Protein AF-A0A9R0J4R5-F1 (afdb_monomer)

Foldseek 3Di:
DDDDPPPDPPVQDDPVLLVQALVLVVVQLCCQAPVDQWRKAQLADDPVQWDADPVSRTDGHDSVVMDTHDPPDFKDADPDRDYDPPLADPCCVVGVMDGSVRVVSSSVSRSVVSVD

Secondary structure (DSSP, 8-state):
-----------PPPHHHHHHHHHHHHHHHHIIIIISSSEEE-S---GGGEEE-TT--EEE--GGG-EEE-TT---EE-SS--S-TTTS-HHHHHH-EESHHHHHHHHHHHHHHHH-

Sequence (116 aa):
MSMIADQRKQSMLEWETRHKIIVGIARGLQYLHEDSRLTIIHRDLKPGNILLDNEMNPKIADFGTAKLFGDEQKLGNTSKVVGTFGYMAPEYMLLGEYSEKYDVYSFGIIVLEIRF

Nearest PDB structures (foldseek):
  4oh4-assembly1_A  TM=9.594E-01  e=9.818E-11  Arabidopsis thaliana
  5lpz-assembly1_A  TM=9.654E-01  e=1.561E-10  Arabidopsis thaliana
  5lpw-assembly1_A  TM=9.672E-01  e=1.905E-10  Arabidopsis thaliana
  5lpv-assembly1_A  TM=9.659E-01  e=5.875E-10  Arabidopsis thaliana
  5lpy-assembly1_A  TM=9.199E-01  e=5.146E-10  Arabidopsis thaliana

Structure (mmCIF, N/CA/C/O backbone):
data_AF-A0A9R0J4R5-F1
#
_entry.id   AF-A0A9R0J4R5-F1
#
loop_
_atom_site.group_PDB
_atom_site.id
_atom_site.type_symbol
_atom_site.label_atom_id
_atom_site.label_alt_id
_atom_site.label_comp_id
_atom_site.label_asym_id
_atom_site.label_entity_id
_atom_site.label_seq_id
_atom_site.pdbx_PDB_ins_code
_atom_site.Cartn_x
_atom_site.Cartn_y
_atom_site.Cartn_z
_atom_site.occupancy
_atom_site.B_iso_or_equiv
_atom_site.auth_seq_id
_atom_site.auth_comp_id
_atom_site.auth_asym_id
_atom_site.auth_atom_id
_atom_site.pdbx_PDB_model_num
ATOM 1 N N . MET A 1 1 ? -40.492 -22.516 14.875 1.00 39.19 1 MET A N 1
ATOM 2 C CA . MET A 1 1 ? -39.986 -22.924 13.544 1.00 39.19 1 MET A CA 1
ATOM 3 C C . MET A 1 1 ? -40.395 -21.824 12.574 1.00 39.19 1 MET A C 1
ATOM 5 O O . MET A 1 1 ? -41.587 -21.622 12.454 1.00 39.19 1 MET A O 1
ATOM 9 N N . SER A 1 2 ? -39.536 -21.015 11.95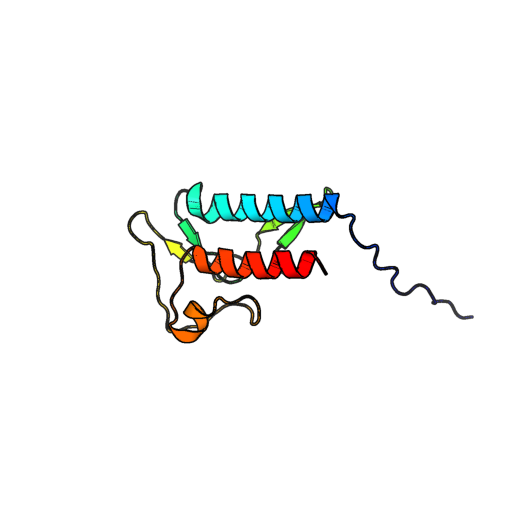9 1.00 39.97 2 SER A N 1
ATOM 10 C CA . SER A 1 2 ? -38.078 -21.016 11.830 1.00 39.97 2 SER A CA 1
ATOM 11 C C . SER A 1 2 ? -37.497 -19.632 12.143 1.00 39.97 2 SER A C 1
ATOM 13 O O . SER A 1 2 ? -38.152 -18.609 11.973 1.00 39.97 2 SER A O 1
ATOM 15 N N . MET A 1 3 ? -36.253 -19.648 12.610 1.00 51.19 3 MET A N 1
ATOM 16 C CA . MET A 1 3 ? -35.379 -18.494 12.776 1.00 51.19 3 MET A CA 1
ATOM 17 C C . MET A 1 3 ? -34.975 -17.886 11.416 1.00 51.19 3 MET A C 1
ATOM 19 O O . MET A 1 3 ? -35.089 -18.544 10.383 1.00 51.19 3 MET A O 1
ATOM 23 N N . ILE A 1 4 ? -34.348 -16.706 11.506 1.00 50.09 4 ILE A N 1
ATOM 24 C CA . ILE A 1 4 ? -33.455 -16.050 10.530 1.00 50.09 4 ILE A CA 1
ATOM 25 C C . ILE A 1 4 ? -34.142 -15.017 9.624 1.00 50.09 4 ILE A C 1
ATOM 27 O O . ILE A 1 4 ? -34.316 -15.200 8.426 1.00 50.09 4 ILE A O 1
ATOM 31 N N . ALA A 1 5 ? -34.409 -13.855 10.217 1.00 46.72 5 ALA A N 1
ATOM 32 C CA . ALA A 1 5 ? -34.199 -12.574 9.550 1.00 46.72 5 ALA A CA 1
ATOM 33 C C . ALA A 1 5 ? -33.170 -11.786 10.376 1.00 46.72 5 ALA A C 1
ATOM 35 O O . ALA A 1 5 ? -33.485 -10.769 10.979 1.00 46.72 5 ALA A O 1
ATOM 36 N N . ASP A 1 6 ? -31.948 -12.315 10.467 1.00 50.25 6 ASP A N 1
ATOM 37 C CA . ASP A 1 6 ? -30.797 -11.583 11.007 1.00 50.25 6 ASP A CA 1
ATOM 38 C C . ASP A 1 6 ? -29.629 -11.677 10.019 1.00 50.25 6 ASP A C 1
ATOM 40 O O . ASP A 1 6 ? -28.567 -12.238 10.282 1.00 50.25 6 ASP A O 1
ATOM 44 N N . GLN A 1 7 ? -29.877 -11.217 8.790 1.00 47.72 7 GLN A N 1
ATOM 45 C CA . GLN A 1 7 ? -28.851 -11.125 7.759 1.00 47.72 7 GLN A CA 1
ATOM 46 C C . GLN A 1 7 ? -28.506 -9.662 7.492 1.00 47.72 7 GLN A C 1
ATOM 48 O O . GLN A 1 7 ? -29.131 -8.977 6.690 1.00 47.72 7 GLN A O 1
ATOM 53 N N . ARG A 1 8 ? -27.415 -9.262 8.159 1.00 50.78 8 ARG A N 1
ATOM 54 C CA . ARG A 1 8 ? -26.473 -8.197 7.793 1.00 50.78 8 ARG A CA 1
ATOM 55 C C . ARG A 1 8 ? -27.015 -6.773 7.889 1.00 50.78 8 ARG A C 1
ATOM 57 O O . ARG A 1 8 ? -27.055 -6.034 6.910 1.00 50.78 8 ARG A O 1
ATOM 64 N N . LYS A 1 9 ? -27.217 -6.306 9.124 1.00 43.72 9 LYS A N 1
ATOM 65 C CA . LYS A 1 9 ? -26.776 -4.940 9.440 1.00 43.72 9 LYS A CA 1
ATOM 66 C C . LYS A 1 9 ? -25.254 -4.934 9.307 1.00 43.72 9 LYS A C 1
ATOM 68 O O . LYS A 1 9 ? -24.537 -5.252 10.249 1.00 43.72 9 LYS A O 1
ATOM 73 N N . GLN A 1 10 ? -24.758 -4.652 8.109 1.00 54.62 10 GLN A N 1
ATOM 74 C CA . GLN A 1 10 ? -23.370 -4.263 7.932 1.00 54.62 10 GLN A CA 1
ATOM 75 C C . GLN A 1 10 ? -23.239 -2.951 8.705 1.00 54.62 10 GLN A C 1
ATOM 77 O O . GLN A 1 10 ? -23.737 -1.920 8.257 1.00 54.62 10 GLN A O 1
ATOM 82 N N . SER A 1 11 ? -22.726 -3.008 9.936 1.00 63.16 11 SER A N 1
ATOM 83 C CA . SER A 1 11 ? -22.460 -1.799 10.706 1.00 63.16 11 SER A CA 1
ATOM 84 C C . SER A 1 11 ? -21.431 -1.019 9.904 1.00 63.16 11 SER A C 1
ATOM 86 O O . SER A 1 11 ? -20.265 -1.414 9.837 1.00 63.16 11 SER A O 1
ATOM 88 N N . MET A 1 12 ? -21.882 0.021 9.206 1.00 72.00 12 MET A N 1
ATOM 89 C CA . MET A 1 12 ? -20.981 0.922 8.513 1.00 72.00 12 MET A CA 1
ATOM 90 C C . MET A 1 12 ? -19.987 1.435 9.548 1.00 72.00 12 MET A C 1
ATOM 92 O O . MET A 1 12 ? -20.394 1.930 10.595 1.00 72.00 12 MET A O 1
ATOM 96 N N . LEU A 1 13 ? -18.692 1.267 9.277 1.00 84.12 13 LEU A N 1
ATOM 97 C CA . LEU A 1 13 ? -17.670 1.849 10.135 1.00 84.12 13 LEU A CA 1
ATOM 98 C C . LEU A 1 13 ? -17.863 3.361 10.157 1.00 84.12 13 LEU A C 1
ATOM 100 O O . LEU A 1 13 ? -18.049 3.969 9.095 1.00 84.12 13 LEU A O 1
ATOM 104 N N . GLU A 1 14 ? -17.784 3.942 11.349 1.00 90.88 14 GLU A N 1
ATOM 105 C CA . GLU A 1 14 ? -17.791 5.387 11.528 1.00 90.88 14 GLU A CA 1
ATOM 106 C C . GLU A 1 14 ? -16.630 6.020 10.760 1.00 90.88 14 GLU A C 1
ATOM 108 O O . GLU A 1 14 ? -15.552 5.430 10.608 1.00 90.88 14 GLU A O 1
ATOM 113 N N . TRP A 1 15 ? -16.844 7.244 10.277 1.00 92.06 15 TRP A N 1
ATOM 114 C CA . TRP A 1 15 ? -15.843 7.955 9.484 1.00 92.06 15 TRP A CA 1
ATOM 115 C C . TRP A 1 15 ? -14.501 8.081 10.213 1.00 92.06 15 TRP A C 1
ATOM 117 O O . TRP A 1 15 ? -13.452 7.930 9.596 1.00 92.06 15 TRP A O 1
ATOM 127 N N . GLU A 1 16 ? -14.521 8.292 11.528 1.00 93.81 16 GLU A N 1
ATOM 128 C CA . GLU A 1 16 ? -13.307 8.377 12.341 1.00 93.81 16 GLU A CA 1
ATOM 129 C C . GLU A 1 16 ? -12.464 7.096 12.255 1.00 93.81 16 GLU A C 1
ATOM 131 O O . GLU A 1 16 ? -11.249 7.158 12.051 1.00 93.81 16 GLU A O 1
ATOM 136 N N . THR A 1 17 ? -13.104 5.924 12.314 1.00 94.88 17 THR A N 1
ATOM 137 C CA . THR A 1 17 ? -12.424 4.632 12.156 1.00 94.88 17 THR A CA 1
ATOM 138 C C . THR A 1 17 ? -11.892 4.457 10.736 1.00 94.88 17 THR A C 1
ATOM 140 O O . THR A 1 17 ? -10.750 4.039 10.557 1.00 94.88 17 THR A O 1
ATOM 143 N N . ARG A 1 18 ? -12.675 4.824 9.714 1.00 95.25 18 ARG A N 1
ATOM 144 C CA . ARG A 1 18 ? -12.232 4.782 8.308 1.00 95.25 18 ARG A CA 1
ATOM 145 C C . ARG A 1 18 ? -11.015 5.679 8.074 1.00 95.25 18 ARG A C 1
ATOM 147 O O . ARG A 1 18 ? -10.036 5.249 7.471 1.00 95.25 18 ARG A O 1
ATOM 154 N N . HIS A 1 19 ? -11.044 6.899 8.602 1.00 96.00 19 HIS A N 1
ATOM 155 C CA . HIS A 1 19 ? -9.937 7.846 8.536 1.00 96.00 19 HIS A CA 1
ATOM 156 C C . HIS A 1 19 ? -8.691 7.309 9.255 1.00 96.00 19 HIS A C 1
ATOM 158 O O . HIS A 1 19 ? -7.596 7.359 8.697 1.00 96.00 19 HIS A O 1
ATOM 164 N N . LYS A 1 20 ? -8.853 6.719 10.449 1.00 97.00 20 LYS A N 1
ATOM 165 C CA . LYS A 1 20 ? -7.767 6.035 11.171 1.00 97.00 20 LYS A CA 1
ATOM 166 C C . LYS A 1 20 ? -7.121 4.940 10.313 1.00 97.00 20 LYS A C 1
ATOM 168 O O . LYS A 1 20 ? -5.895 4.868 10.250 1.00 97.00 20 LYS A O 1
ATOM 173 N N . ILE A 1 21 ? -7.927 4.129 9.627 1.00 97.94 21 ILE A N 1
ATOM 174 C CA . ILE A 1 21 ? -7.446 3.081 8.716 1.00 97.94 21 ILE A CA 1
ATOM 175 C C . ILE A 1 21 ? -6.682 3.695 7.537 1.00 97.94 21 ILE A C 1
ATOM 177 O O . ILE A 1 21 ? -5.555 3.294 7.269 1.00 97.94 21 ILE A O 1
ATOM 181 N N . ILE A 1 22 ? -7.235 4.705 6.864 1.00 98.19 22 ILE A N 1
ATOM 182 C CA . ILE A 1 22 ? -6.574 5.364 5.725 1.00 98.19 22 ILE A CA 1
ATOM 183 C C . ILE A 1 22 ? -5.201 5.919 6.133 1.00 98.19 22 ILE A C 1
ATOM 185 O O . ILE A 1 22 ? -4.200 5.651 5.468 1.00 98.19 22 ILE A O 1
ATOM 189 N N . VAL A 1 23 ? -5.137 6.641 7.255 1.00 98.44 23 VAL A N 1
ATOM 190 C CA . VAL A 1 23 ? -3.885 7.211 7.775 1.00 98.44 23 VAL A CA 1
ATOM 191 C C . VAL A 1 23 ? -2.897 6.114 8.168 1.00 98.44 23 VAL A C 1
ATOM 193 O O . VAL A 1 23 ? -1.703 6.238 7.901 1.00 98.44 23 VAL A O 1
ATOM 196 N N . GLY A 1 24 ? -3.366 5.031 8.787 1.00 98.56 24 GLY A N 1
ATOM 197 C CA . GLY A 1 24 ? -2.505 3.911 9.155 1.00 98.56 24 GLY A CA 1
ATOM 198 C C . GLY A 1 24 ? -1.911 3.190 7.940 1.00 98.56 24 GLY A C 1
ATOM 199 O O . GLY A 1 24 ? -0.723 2.874 7.955 1.00 98.56 24 GLY A O 1
ATOM 200 N N . ILE A 1 25 ? -2.687 2.997 6.866 1.00 98.62 25 ILE A N 1
ATOM 201 C CA . ILE A 1 25 ? -2.182 2.430 5.604 1.00 98.62 25 ILE A CA 1
ATOM 202 C C . ILE A 1 25 ? -1.135 3.364 4.990 1.00 98.62 25 ILE A C 1
ATOM 204 O O . ILE A 1 25 ? -0.063 2.900 4.611 1.00 98.62 25 ILE A O 1
ATOM 208 N N . ALA A 1 26 ? -1.405 4.674 4.946 1.00 98.62 26 ALA A N 1
ATOM 209 C CA . ALA A 1 26 ? -0.462 5.660 4.418 1.00 98.62 26 ALA A CA 1
ATOM 210 C C . ALA A 1 26 ? 0.875 5.649 5.177 1.00 98.62 26 ALA A C 1
ATOM 212 O O . ALA A 1 26 ? 1.932 5.663 4.554 1.00 98.62 26 ALA A O 1
ATOM 213 N N . ARG A 1 27 ? 0.841 5.545 6.513 1.00 98.62 27 ARG A N 1
ATOM 214 C CA . ARG A 1 27 ? 2.051 5.392 7.341 1.00 98.62 27 ARG A CA 1
ATOM 215 C C . ARG A 1 27 ? 2.792 4.090 7.048 1.00 98.62 27 ARG A C 1
ATOM 217 O O . ARG A 1 27 ? 4.014 4.088 6.982 1.00 98.62 27 ARG A O 1
ATOM 224 N N . GLY A 1 28 ? 2.061 2.991 6.860 1.00 98.44 28 GLY A N 1
ATOM 225 C CA . GLY A 1 28 ? 2.651 1.719 6.450 1.00 98.44 28 GLY A CA 1
ATOM 226 C C . GLY A 1 28 ? 3.370 1.826 5.104 1.00 98.44 28 GLY A C 1
ATOM 227 O O . GLY A 1 28 ? 4.493 1.355 4.981 1.00 98.44 28 GLY A O 1
ATOM 228 N N . LEU A 1 29 ? 2.759 2.487 4.118 1.00 98.25 29 LEU A N 1
ATOM 229 C CA . LEU A 1 29 ? 3.374 2.714 2.807 1.00 98.25 29 LEU A CA 1
ATOM 230 C C . LEU A 1 29 ? 4.592 3.628 2.881 1.00 98.25 29 LEU A C 1
ATOM 232 O O . LEU A 1 29 ? 5.620 3.287 2.309 1.00 98.25 29 LEU A O 1
ATOM 236 N N . GLN A 1 30 ? 4.509 4.731 3.629 1.00 98.31 30 GLN A N 1
ATOM 237 C CA . GLN A 1 30 ? 5.661 5.599 3.870 1.00 98.31 30 GLN A CA 1
ATOM 238 C C . GLN A 1 30 ? 6.833 4.800 4.445 1.00 98.31 30 GLN A C 1
ATOM 240 O O . GLN A 1 30 ? 7.948 4.899 3.942 1.00 98.31 30 GLN A O 1
ATOM 245 N N . TYR A 1 31 ? 6.567 3.942 5.435 1.00 98.25 31 TYR A N 1
ATOM 246 C CA . TYR A 1 31 ? 7.610 3.103 6.007 1.00 98.25 31 TYR A CA 1
ATOM 247 C C . TYR A 1 31 ? 8.253 2.185 4.962 1.00 98.25 31 TYR A C 1
ATOM 249 O O . TYR A 1 31 ? 9.471 2.073 4.917 1.00 98.25 31 TYR A O 1
ATOM 257 N N . LEU A 1 32 ? 7.447 1.539 4.113 1.00 97.62 32 LEU A N 1
ATOM 258 C CA . LEU A 1 32 ? 7.945 0.657 3.056 1.00 97.62 32 LEU A CA 1
ATOM 259 C C . LEU A 1 32 ? 8.743 1.404 1.982 1.00 97.62 32 LEU A C 1
ATOM 261 O O . LEU A 1 32 ? 9.648 0.829 1.385 1.00 97.62 32 LEU A O 1
ATOM 265 N N . HIS A 1 33 ? 8.389 2.652 1.684 1.00 96.69 33 HIS A N 1
ATOM 266 C CA . HIS A 1 33 ? 8.989 3.399 0.581 1.00 96.69 33 HIS A CA 1
ATOM 267 C C . HIS A 1 33 ? 10.222 4.201 0.999 1.00 96.69 33 HIS A C 1
ATOM 269 O O . HIS A 1 33 ? 11.184 4.258 0.230 1.00 96.69 33 HIS A O 1
ATOM 275 N N . GLU A 1 34 ? 10.195 4.791 2.196 1.00 94.31 34 GLU A N 1
ATOM 276 C CA . GLU A 1 34 ? 11.149 5.813 2.645 1.00 94.31 34 GLU A CA 1
ATOM 277 C C . GLU A 1 34 ? 11.927 5.415 3.909 1.00 94.31 34 GLU A C 1
ATOM 279 O O . GLU A 1 34 ? 13.138 5.622 3.957 1.00 94.31 34 GLU A O 1
ATOM 284 N N . ASP A 1 35 ? 11.264 4.846 4.926 1.00 93.88 35 ASP A N 1
ATOM 285 C CA . ASP A 1 35 ? 11.896 4.634 6.244 1.00 93.88 35 ASP A CA 1
ATOM 286 C C . ASP A 1 35 ? 12.568 3.259 6.399 1.00 93.88 35 ASP A C 1
ATOM 288 O O . ASP A 1 35 ? 13.339 3.027 7.340 1.00 93.88 35 ASP A O 1
ATOM 292 N N . SER A 1 36 ? 12.273 2.307 5.514 1.00 91.62 36 SER A N 1
ATOM 293 C CA . SER A 1 36 ? 12.925 1.003 5.503 1.00 91.62 36 SER A CA 1
ATOM 294 C C . SER A 1 36 ? 14.334 1.085 4.915 1.00 91.62 36 SER A C 1
ATOM 296 O O . SER A 1 36 ? 14.655 1.934 4.093 1.00 91.62 36 SER A O 1
ATOM 298 N N . ARG A 1 37 ? 15.204 0.140 5.304 1.00 91.81 37 ARG A N 1
ATOM 299 C CA . ARG A 1 37 ? 16.600 0.088 4.823 1.00 91.81 37 ARG A CA 1
ATOM 300 C C . ARG A 1 37 ? 16.718 0.026 3.292 1.00 91.81 37 ARG A C 1
ATOM 302 O O . ARG A 1 37 ? 17.711 0.477 2.743 1.00 91.81 37 ARG A O 1
ATOM 309 N N . LEU A 1 38 ? 15.762 -0.626 2.642 1.00 94.00 38 LEU A N 1
ATOM 310 C CA . LEU A 1 38 ? 15.618 -0.695 1.190 1.00 94.00 38 LEU A CA 1
ATOM 311 C C . LEU A 1 38 ? 14.204 -0.239 0.863 1.00 94.00 38 LEU A C 1
ATOM 313 O O . LEU A 1 38 ? 13.296 -0.554 1.633 1.00 94.00 38 LEU A O 1
ATOM 317 N N . THR A 1 39 ? 13.997 0.414 -0.275 1.00 95.88 39 THR A N 1
ATOM 318 C CA . THR A 1 39 ? 12.648 0.744 -0.746 1.00 95.88 39 THR A CA 1
ATOM 319 C C . THR A 1 39 ? 11.928 -0.546 -1.144 1.00 95.88 39 THR A C 1
ATOM 321 O O . THR A 1 39 ? 12.406 -1.312 -1.983 1.00 95.88 39 THR A O 1
ATOM 324 N N . ILE A 1 40 ? 10.776 -0.805 -0.534 1.00 97.69 40 ILE A N 1
ATOM 325 C CA . ILE A 1 40 ? 9.938 -1.984 -0.755 1.00 97.69 40 ILE A CA 1
ATOM 326 C C . ILE A 1 40 ? 8.697 -1.565 -1.539 1.00 97.69 40 ILE A C 1
ATOM 328 O O . ILE A 1 40 ? 7.838 -0.861 -1.022 1.00 97.69 40 ILE A O 1
ATOM 332 N N . ILE A 1 41 ? 8.560 -2.055 -2.766 1.00 97.50 41 ILE A N 1
ATOM 333 C CA . ILE A 1 41 ? 7.354 -1.865 -3.578 1.00 97.50 41 ILE A CA 1
ATOM 334 C C . ILE A 1 41 ? 6.481 -3.105 -3.416 1.00 97.50 41 ILE A C 1
ATOM 336 O O . ILE A 1 41 ? 6.901 -4.201 -3.793 1.00 97.50 41 ILE A O 1
ATOM 340 N N . HIS A 1 42 ? 5.284 -2.946 -2.857 1.00 98.00 42 HIS A N 1
ATOM 341 C CA . HIS A 1 42 ? 4.382 -4.035 -2.491 1.00 98.00 42 HIS A CA 1
ATOM 342 C C . HIS A 1 42 ? 3.815 -4.764 -3.714 1.00 98.00 42 HIS A C 1
ATOM 344 O O . HIS A 1 42 ? 3.829 -5.991 -3.769 1.00 98.00 42 HIS A O 1
ATOM 350 N N . ARG A 1 43 ? 3.354 -4.010 -4.719 1.00 96.62 43 ARG A N 1
ATOM 351 C CA . ARG A 1 43 ? 2.822 -4.472 -6.017 1.00 96.62 43 ARG A CA 1
ATOM 352 C C . ARG A 1 43 ? 1.492 -5.238 -6.026 1.00 96.62 43 ARG A C 1
ATOM 354 O O . ARG A 1 43 ? 0.907 -5.402 -7.094 1.00 96.62 43 ARG A O 1
ATOM 361 N N . ASP A 1 44 ? 0.955 -5.624 -4.874 1.00 97.31 44 ASP A N 1
ATOM 362 C CA . ASP A 1 44 ? -0.414 -6.163 -4.762 1.00 97.31 44 ASP A CA 1
ATOM 363 C C . ASP A 1 44 ? -1.207 -5.524 -3.611 1.00 97.31 44 ASP A C 1
ATOM 365 O O . ASP A 1 44 ? -1.786 -6.207 -2.768 1.00 97.31 44 ASP A O 1
ATOM 369 N N . LEU A 1 45 ? -1.167 -4.194 -3.501 1.00 98.00 45 LEU A N 1
ATOM 370 C CA . LEU A 1 45 ? -1.916 -3.489 -2.463 1.00 98.00 45 LEU A CA 1
ATOM 371 C C . LEU A 1 45 ? -3.416 -3.471 -2.811 1.00 98.00 45 LEU A C 1
ATOM 373 O O . LEU A 1 45 ? -3.815 -2.976 -3.861 1.00 98.00 45 LEU A O 1
ATOM 377 N N . LYS A 1 46 ? -4.244 -4.014 -1.915 1.00 97.44 46 LYS A N 1
ATOM 378 C CA . LYS A 1 46 ? -5.709 -4.110 -2.039 1.00 97.44 46 LYS A CA 1
ATOM 379 C C . LYS A 1 46 ? -6.341 -4.273 -0.653 1.00 97.44 46 LYS A C 1
ATOM 381 O O . LYS A 1 46 ? -5.626 -4.690 0.261 1.00 97.44 46 LYS A O 1
ATOM 386 N N . PRO A 1 47 ? -7.656 -4.057 -0.471 1.00 96.94 47 PRO A N 1
ATOM 387 C CA . PRO A 1 47 ? -8.307 -4.203 0.833 1.00 96.94 47 PRO A CA 1
ATOM 388 C C . PRO A 1 47 ? -8.093 -5.580 1.469 1.00 96.94 47 PRO A C 1
ATOM 390 O O . PRO A 1 47 ? -7.836 -5.669 2.662 1.00 96.94 47 PRO A O 1
ATOM 393 N N . GLY A 1 48 ? -8.101 -6.653 0.666 1.00 97.12 48 GLY A N 1
ATOM 394 C CA . GLY A 1 48 ? -7.834 -8.017 1.143 1.00 97.12 48 GLY A CA 1
ATOM 395 C C . GLY A 1 48 ? -6.428 -8.240 1.723 1.00 97.12 48 GLY A C 1
ATOM 396 O O . GLY A 1 48 ? -6.232 -9.201 2.458 1.00 97.12 48 GLY A O 1
ATOM 397 N N . ASN A 1 49 ? -5.481 -7.342 1.432 1.00 98.50 49 ASN A N 1
ATOM 398 C CA . ASN A 1 49 ? -4.109 -7.365 1.945 1.00 98.50 49 ASN A CA 1
ATOM 399 C C . ASN A 1 49 ? -3.882 -6.317 3.055 1.00 98.50 49 ASN A C 1
ATOM 401 O O . ASN A 1 49 ? -2.750 -6.109 3.492 1.00 98.50 49 ASN A O 1
ATOM 405 N N . ILE A 1 50 ? -4.948 -5.664 3.536 1.00 98.25 50 ILE A N 1
ATOM 406 C CA . ILE A 1 50 ? -4.921 -4.799 4.716 1.00 98.25 50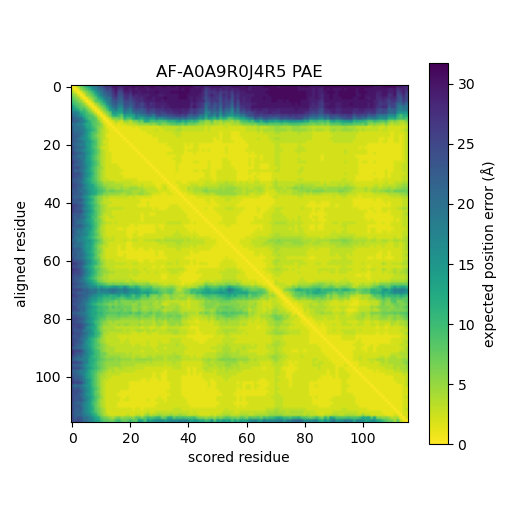 ILE A CA 1
ATOM 407 C C . ILE A 1 50 ? -5.600 -5.534 5.870 1.00 98.25 50 ILE A C 1
ATOM 409 O O . ILE A 1 50 ? -6.822 -5.654 5.926 1.00 98.25 50 ILE A O 1
ATOM 413 N N . LEU A 1 51 ? -4.803 -6.018 6.817 1.00 98.25 51 LEU A N 1
ATOM 414 C CA . LEU A 1 51 ? -5.315 -6.667 8.020 1.00 98.25 51 LEU A CA 1
ATOM 415 C C . LEU A 1 51 ? -5.619 -5.618 9.087 1.00 98.25 51 LEU A C 1
ATOM 417 O O . LEU A 1 51 ? -4.866 -4.660 9.241 1.00 98.25 51 LEU A O 1
ATOM 421 N N . LEU A 1 52 ? -6.694 -5.813 9.847 1.00 97.38 52 LEU A N 1
ATOM 422 C CA . LEU A 1 52 ? -7.048 -4.966 10.985 1.00 97.38 52 LEU A CA 1
ATOM 423 C C . LEU A 1 52 ? -6.852 -5.757 12.277 1.00 97.38 52 LEU A C 1
ATOM 425 O O . LEU A 1 52 ? -7.267 -6.913 12.364 1.00 97.38 52 LEU A O 1
ATOM 429 N N . ASP A 1 53 ? -6.213 -5.146 13.271 1.00 96.38 53 ASP A N 1
ATOM 430 C CA . ASP A 1 53 ? -6.166 -5.709 14.621 1.00 96.38 53 ASP A CA 1
ATOM 431 C C . ASP A 1 53 ? -7.422 -5.359 15.443 1.00 96.38 53 ASP A C 1
ATOM 433 O O . ASP A 1 53 ? -8.340 -4.686 14.969 1.00 96.38 53 ASP A O 1
ATOM 437 N N . ASN A 1 54 ? -7.461 -5.818 16.698 1.00 95.06 54 ASN A N 1
ATOM 438 C CA . ASN A 1 54 ? -8.596 -5.618 17.608 1.00 95.06 54 ASN A CA 1
ATOM 439 C C . ASN A 1 54 ? -8.896 -4.137 17.909 1.00 95.06 54 ASN A C 1
ATOM 441 O O . ASN A 1 54 ? -9.984 -3.817 18.380 1.00 95.06 54 ASN A O 1
ATOM 445 N N . GLU A 1 55 ? -7.946 -3.238 17.650 1.00 94.94 55 GLU A N 1
ATOM 446 C CA . GLU A 1 55 ? -8.073 -1.795 17.854 1.00 94.94 55 GLU A CA 1
ATOM 447 C C . GLU A 1 55 ? -8.319 -1.045 16.533 1.00 94.94 55 GLU A C 1
ATOM 449 O O . GLU A 1 55 ? -8.253 0.188 16.489 1.00 94.94 55 GLU A O 1
ATOM 454 N N . MET A 1 56 ? -8.608 -1.767 15.444 1.00 94.69 56 MET A N 1
ATOM 455 C CA . MET A 1 56 ? -8.800 -1.222 14.098 1.00 94.69 56 MET A CA 1
ATOM 456 C C . MET A 1 56 ? -7.556 -0.503 13.554 1.00 94.69 56 MET A C 1
ATOM 458 O O . MET A 1 56 ? -7.673 0.427 12.751 1.00 94.69 56 MET A O 1
ATOM 462 N N . ASN A 1 57 ? -6.354 -0.901 13.985 1.00 97.12 57 ASN A N 1
ATOM 463 C CA . ASN A 1 57 ? -5.125 -0.434 13.350 1.00 97.12 57 ASN A CA 1
ATOM 464 C C . ASN A 1 57 ? -4.824 -1.307 12.118 1.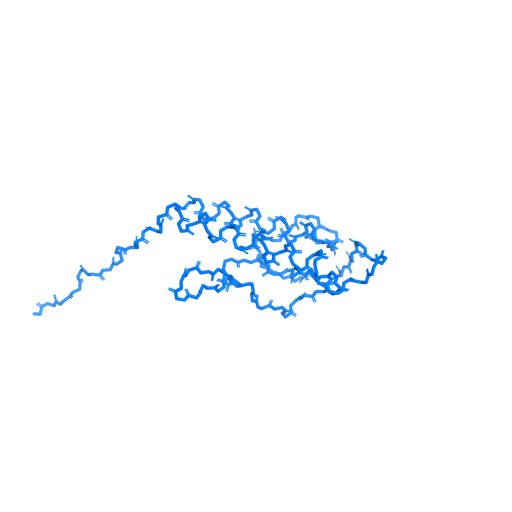00 97.12 57 ASN A C 1
ATOM 466 O O . ASN A 1 57 ? -4.806 -2.537 12.232 1.00 97.12 57 ASN A O 1
ATOM 470 N N . PRO A 1 58 ? -4.564 -0.701 10.948 1.00 98.19 58 PRO A N 1
ATOM 471 C CA . PRO A 1 58 ? -4.241 -1.445 9.740 1.00 98.19 58 PRO A CA 1
ATOM 472 C C . PRO A 1 58 ? -2.795 -1.944 9.729 1.00 98.19 58 PRO A C 1
ATOM 474 O O . PRO A 1 58 ? -1.882 -1.288 10.234 1.00 98.19 58 PRO A O 1
ATOM 477 N N . LYS A 1 59 ? -2.584 -3.096 9.093 1.00 98.31 59 LYS A N 1
ATOM 478 C CA . LYS A 1 59 ? -1.281 -3.711 8.830 1.00 98.31 59 LYS A CA 1
ATOM 479 C C . LYS A 1 59 ? -1.250 -4.195 7.382 1.00 98.31 59 LYS A C 1
ATOM 481 O O . LYS A 1 59 ? -2.123 -4.956 6.970 1.00 98.31 59 LYS A O 1
ATOM 486 N N . ILE A 1 60 ? -0.250 -3.753 6.624 1.00 98.56 60 ILE A N 1
ATOM 487 C CA . ILE A 1 60 ? -0.023 -4.215 5.249 1.00 98.56 60 ILE A CA 1
ATOM 488 C C . ILE A 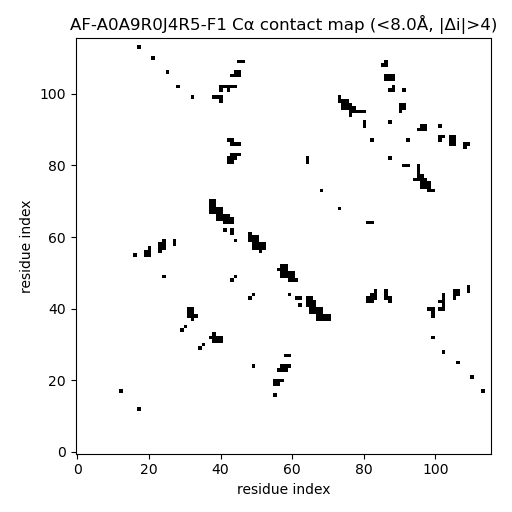1 60 ? 0.509 -5.652 5.308 1.00 98.56 60 ILE A C 1
ATOM 490 O O . ILE A 1 60 ? 1.434 -5.938 6.072 1.00 98.56 60 ILE A O 1
ATOM 494 N N . ALA A 1 61 ? -0.092 -6.551 4.534 1.00 98.06 61 ALA A N 1
ATOM 495 C CA . ALA A 1 61 ? 0.230 -7.973 4.494 1.00 98.06 61 ALA A CA 1
ATOM 496 C C . ALA A 1 61 ? 0.394 -8.477 3.051 1.00 98.06 61 ALA A C 1
ATOM 498 O O . ALA A 1 61 ? 0.025 -7.797 2.106 1.00 98.06 61 ALA A O 1
ATOM 499 N N . ASP A 1 62 ? 0.899 -9.706 2.915 1.00 97.44 62 ASP A N 1
ATOM 500 C CA . ASP A 1 62 ? 1.153 -10.397 1.640 1.00 97.44 62 ASP A CA 1
ATOM 501 C C . ASP A 1 62 ? 2.183 -9.721 0.715 1.00 97.44 62 ASP A C 1
ATOM 503 O O . ASP A 1 62 ? 1.900 -9.213 -0.369 1.00 97.44 62 ASP A O 1
ATOM 507 N N . PHE A 1 63 ? 3.448 -9.830 1.118 1.00 97.38 63 PHE A N 1
ATOM 508 C CA . PHE A 1 63 ? 4.603 -9.362 0.351 1.00 97.38 63 PHE A CA 1
ATOM 509 C C . PHE A 1 63 ? 5.058 -10.356 -0.734 1.00 97.38 63 PHE A C 1
ATOM 511 O O . PHE A 1 63 ? 6.172 -10.236 -1.248 1.00 97.38 63 PHE A O 1
ATOM 518 N N . GLY A 1 64 ? 4.238 -11.348 -1.110 1.00 96.88 64 GLY A N 1
ATOM 519 C CA . GLY A 1 64 ? 4.625 -12.398 -2.062 1.00 96.88 64 GLY A CA 1
ATOM 520 C C . GLY A 1 64 ? 4.994 -11.878 -3.458 1.00 96.88 64 GLY A C 1
ATOM 521 O O . GLY A 1 64 ? 5.734 -12.530 -4.198 1.00 96.88 64 GLY A O 1
ATOM 522 N N . THR A 1 65 ? 4.518 -10.682 -3.815 1.00 95.56 65 THR A N 1
ATOM 523 C CA . THR A 1 65 ? 4.830 -10.012 -5.087 1.00 95.56 65 THR A CA 1
ATOM 524 C C . THR A 1 65 ? 5.772 -8.817 -4.939 1.00 95.56 65 THR A C 1
ATOM 526 O O . THR A 1 65 ? 6.117 -8.194 -5.953 1.00 95.56 65 THR A O 1
ATOM 529 N N . ALA A 1 66 ? 6.242 -8.530 -3.723 1.00 96.88 66 ALA A N 1
ATOM 530 C CA . ALA A 1 66 ? 7.016 -7.337 -3.430 1.00 96.88 66 ALA A CA 1
ATOM 531 C C . ALA A 1 66 ? 8.388 -7.329 -4.123 1.00 96.88 66 ALA A C 1
ATOM 533 O O . ALA A 1 66 ? 8.953 -8.366 -4.496 1.00 96.88 66 ALA A O 1
ATOM 534 N N . LYS A 1 67 ? 8.934 -6.128 -4.317 1.00 96.19 67 LYS A N 1
ATOM 535 C CA . LYS A 1 67 ? 10.265 -5.899 -4.886 1.00 96.19 67 LYS A CA 1
ATOM 536 C C . LYS A 1 67 ? 11.052 -4.924 -4.035 1.00 96.19 67 LYS A C 1
ATOM 538 O O . LYS A 1 67 ? 10.492 -3.981 -3.497 1.00 96.19 67 LYS A O 1
ATOM 543 N N . LEU A 1 68 ? 12.352 -5.177 -3.943 1.00 95.31 68 LEU A N 1
ATOM 544 C CA . LEU A 1 68 ? 13.297 -4.340 -3.219 1.00 95.31 68 LEU A CA 1
ATOM 545 C C . LEU A 1 68 ? 14.081 -3.511 -4.227 1.00 95.31 68 LEU A C 1
ATOM 547 O O . LEU A 1 68 ? 14.638 -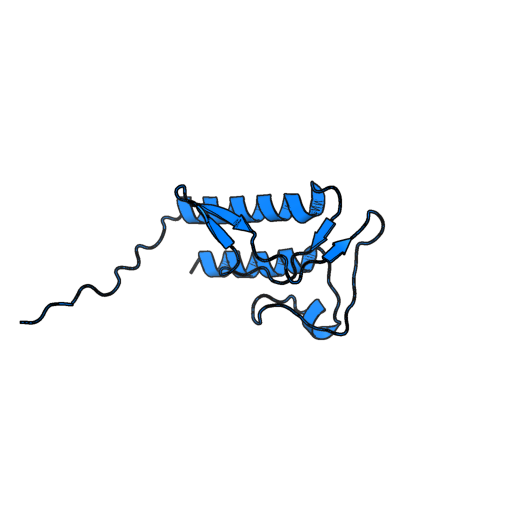4.076 -5.170 1.00 95.31 68 LEU A O 1
ATOM 551 N N . PHE A 1 69 ? 14.129 -2.206 -4.011 1.00 93.19 69 PHE A N 1
ATOM 552 C CA . PHE A 1 69 ? 15.029 -1.289 -4.689 1.00 93.19 69 PHE A CA 1
ATOM 553 C C . PHE A 1 69 ? 16.150 -0.892 -3.728 1.00 93.19 69 PHE A C 1
ATOM 555 O O . PHE A 1 69 ? 15.914 -0.625 -2.548 1.00 93.19 69 PHE A O 1
ATOM 562 N N . GLY A 1 70 ? 17.382 -0.910 -4.236 1.00 86.62 70 GLY A N 1
ATOM 563 C CA . GLY A 1 70 ? 18.514 -0.267 -3.568 1.00 86.62 70 GLY A CA 1
ATOM 564 C C . GLY A 1 70 ? 18.532 1.237 -3.840 1.00 86.62 70 GLY A C 1
ATOM 565 O O . GLY A 1 70 ? 17.774 1.719 -4.677 1.00 86.62 70 GLY A O 1
ATOM 566 N N . ASP A 1 71 ? 19.444 1.953 -3.185 1.00 78.31 71 ASP A N 1
ATOM 567 C CA . ASP A 1 71 ? 19.479 3.425 -3.130 1.00 78.31 71 ASP A CA 1
ATOM 568 C C . ASP A 1 71 ? 19.471 4.137 -4.500 1.00 78.31 71 ASP A C 1
ATOM 570 O O . ASP A 1 71 ? 18.949 5.245 -4.634 1.00 78.31 71 ASP A O 1
ATOM 574 N N . GLU A 1 72 ? 20.026 3.512 -5.541 1.00 82.06 72 GLU A N 1
ATOM 575 C CA . GLU A 1 72 ? 20.093 4.093 -6.891 1.00 82.06 72 GLU A CA 1
ATOM 576 C C . GLU A 1 72 ? 18.896 3.721 -7.782 1.00 82.06 72 GLU A C 1
ATOM 578 O O . GLU A 1 72 ? 18.636 4.383 -8.791 1.00 82.06 72 GLU A O 1
ATOM 583 N N . GLN A 1 73 ? 18.145 2.673 -7.433 1.00 85.94 73 GLN A N 1
ATOM 584 C CA . GLN A 1 73 ? 17.062 2.165 -8.267 1.00 85.94 73 GLN A CA 1
ATOM 585 C C . GLN A 1 73 ? 15.737 2.836 -7.899 1.00 85.94 73 GLN A C 1
ATOM 587 O O . GLN A 1 73 ? 15.260 2.726 -6.779 1.00 85.94 73 GLN A O 1
ATOM 592 N N . LYS A 1 74 ? 15.115 3.513 -8.870 1.00 87.56 74 LYS A N 1
ATOM 593 C CA . LYS A 1 74 ? 13.815 4.196 -8.688 1.00 87.56 74 LYS A CA 1
ATOM 594 C C . LYS A 1 74 ? 12.713 3.686 -9.608 1.00 87.56 74 LYS A C 1
ATOM 596 O O . LYS A 1 74 ? 11.543 3.990 -9.407 1.00 87.56 74 LYS A O 1
ATOM 601 N N . LEU A 1 75 ? 13.079 2.911 -10.625 1.00 93.31 75 LEU A N 1
ATOM 602 C CA . LEU A 1 75 ? 12.150 2.358 -11.599 1.00 93.31 75 LEU A CA 1
ATOM 603 C C . LEU A 1 75 ? 12.549 0.920 -11.922 1.00 93.31 75 LEU A C 1
ATOM 605 O O . LEU A 1 75 ? 13.723 0.612 -12.140 1.00 93.31 75 LEU A O 1
ATOM 609 N N . GLY A 1 76 ? 11.556 0.043 -11.942 1.00 92.88 76 GLY A N 1
ATOM 610 C CA . GLY A 1 76 ? 11.681 -1.349 -12.340 1.00 92.88 76 GLY A CA 1
ATOM 611 C C . GLY A 1 76 ? 10.792 -1.627 -13.540 1.00 92.88 76 GLY A C 1
ATOM 612 O O . GLY A 1 76 ? 9.785 -0.957 -13.748 1.00 92.88 76 GLY A O 1
ATOM 613 N N . ASN A 1 77 ? 11.158 -2.637 -14.321 1.00 94.19 77 ASN A N 1
ATOM 614 C CA . ASN A 1 77 ? 10.355 -3.118 -15.437 1.00 94.19 77 ASN A CA 1
ATOM 615 C C . ASN A 1 77 ? 10.227 -4.643 -15.351 1.00 94.19 77 ASN A C 1
ATOM 617 O O . ASN A 1 77 ? 11.134 -5.331 -14.872 1.00 94.19 77 ASN A O 1
ATOM 621 N N . THR A 1 78 ? 9.091 -5.189 -15.773 1.00 91.69 78 THR A N 1
ATOM 622 C CA . THR A 1 78 ? 8.897 -6.634 -15.849 1.00 91.69 78 THR A CA 1
ATOM 623 C C . THR A 1 78 ? 7.969 -7.031 -16.989 1.00 91.69 78 THR A C 1
ATOM 625 O O . THR A 1 78 ? 6.954 -6.393 -17.235 1.00 91.69 78 THR A O 1
ATOM 628 N N . SER A 1 79 ? 8.275 -8.161 -17.629 1.00 90.00 79 SER A N 1
ATOM 629 C CA . SER A 1 79 ? 7.377 -8.824 -18.581 1.00 90.00 79 SER A CA 1
ATOM 630 C C . SER A 1 79 ? 6.303 -9.682 -17.902 1.00 90.00 79 SER A C 1
ATOM 632 O O . SER A 1 79 ? 5.349 -10.105 -18.551 1.00 90.00 79 SER A O 1
ATOM 634 N N . LYS A 1 80 ? 6.444 -9.961 -16.597 1.00 89.75 80 LYS A N 1
ATOM 635 C CA . LYS A 1 80 ? 5.480 -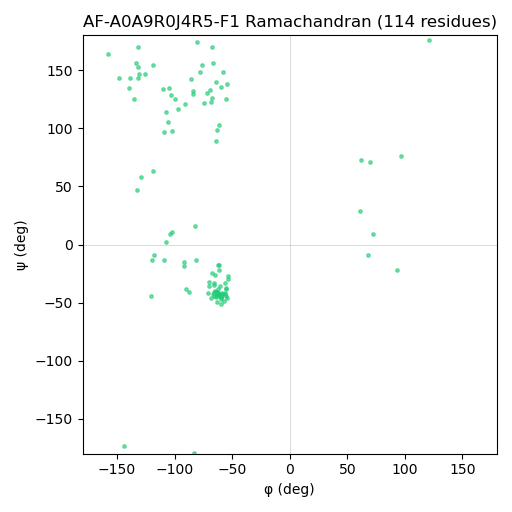10.742 -15.818 1.00 89.75 80 LYS A CA 1
ATOM 636 C C . LYS A 1 80 ? 4.622 -9.806 -14.973 1.00 89.75 80 LYS A C 1
ATOM 638 O O . LYS A 1 80 ? 5.021 -9.415 -13.874 1.00 89.75 80 LYS A O 1
ATOM 643 N N . VAL A 1 81 ? 3.434 -9.497 -15.482 1.00 90.25 81 VAL A N 1
ATOM 644 C CA . VAL A 1 81 ? 2.416 -8.725 -14.762 1.00 90.25 81 VAL A CA 1
ATOM 645 C C . VAL A 1 81 ? 1.899 -9.544 -13.575 1.00 90.25 81 VAL A C 1
ATOM 647 O O . VAL A 1 81 ? 1.497 -10.698 -13.730 1.00 90.25 81 VAL A O 1
ATOM 650 N N . VAL A 1 82 ? 1.951 -8.955 -12.383 1.00 92.94 82 VAL A N 1
ATOM 651 C CA . VAL A 1 82 ? 1.413 -9.503 -11.130 1.00 92.94 82 VAL A CA 1
ATOM 652 C C . VAL A 1 82 ? 0.628 -8.420 -10.396 1.00 92.94 82 VAL A C 1
ATOM 654 O O . VAL A 1 82 ? 0.894 -7.241 -10.591 1.00 92.94 82 VAL A O 1
ATOM 657 N N . GLY A 1 83 ? -0.303 -8.820 -9.537 1.00 93.44 83 GLY A N 1
ATOM 658 C CA . GLY A 1 83 ? -1.172 -7.900 -8.806 1.00 93.44 83 GLY A CA 1
ATOM 659 C C . GLY A 1 83 ? -2.645 -8.160 -9.099 1.00 93.44 83 GLY A C 1
ATOM 660 O O . GLY A 1 83 ? -3.001 -9.027 -9.904 1.00 93.44 83 GLY A O 1
ATOM 661 N N . THR A 1 84 ? -3.511 -7.420 -8.418 1.00 96.31 84 THR A N 1
ATOM 662 C CA . THR A 1 84 ? -4.961 -7.594 -8.502 1.00 96.31 84 THR A CA 1
ATOM 663 C C . THR A 1 84 ? -5.581 -6.562 -9.437 1.00 96.31 84 THR A C 1
ATOM 665 O O . THR A 1 84 ? -5.412 -5.354 -9.262 1.00 96.31 84 THR A O 1
ATOM 668 N N . PHE A 1 85 ? -6.334 -7.041 -10.430 1.00 94.50 85 PHE A N 1
ATOM 669 C CA . PHE A 1 85 ? -7.054 -6.188 -11.376 1.00 94.50 85 PHE A CA 1
ATOM 670 C C . PHE A 1 85 ? -7.969 -5.190 -10.651 1.00 94.50 85 PHE A C 1
ATOM 672 O O . PHE A 1 85 ? -8.631 -5.546 -9.679 1.00 94.50 85 PHE A O 1
ATOM 679 N N . GLY A 1 86 ? -7.993 -3.943 -11.125 1.00 95.69 86 GLY A N 1
ATOM 680 C CA . GLY A 1 86 ? -8.700 -2.828 -10.483 1.00 95.69 86 GLY A CA 1
ATOM 681 C C . GLY A 1 86 ? -7.836 -1.997 -9.528 1.00 95.69 86 GLY A C 1
ATOM 682 O O . GLY A 1 86 ? -8.142 -0.826 -9.336 1.00 95.69 86 GLY A O 1
ATOM 683 N N . TYR A 1 87 ? -6.733 -2.550 -9.009 1.00 97.56 87 TYR A N 1
ATOM 684 C CA . TYR A 1 87 ? -5.767 -1.819 -8.171 1.00 97.56 87 TYR A CA 1
ATOM 685 C C . TYR A 1 87 ? -4.433 -1.560 -8.884 1.00 97.56 87 TYR A C 1
ATOM 687 O O . TYR A 1 87 ? -3.646 -0.741 -8.427 1.00 97.56 87 TYR A O 1
ATOM 695 N N . MET A 1 88 ? -4.172 -2.228 -10.013 1.00 97.38 88 MET A N 1
ATOM 696 C CA . MET A 1 88 ? -2.932 -2.054 -10.775 1.00 97.38 88 MET A CA 1
ATOM 697 C C . MET A 1 88 ? -2.863 -0.679 -11.446 1.00 97.38 88 MET A C 1
ATOM 699 O O . MET A 1 88 ? -3.803 -0.277 -12.134 1.00 97.38 88 MET A O 1
ATOM 703 N N . ALA A 1 89 ? -1.720 -0.003 -11.311 1.00 96.75 89 ALA A N 1
ATOM 704 C CA . ALA A 1 89 ? -1.474 1.256 -12.002 1.00 96.75 89 ALA A CA 1
ATOM 705 C C . ALA A 1 89 ? -1.448 1.060 -13.534 1.00 96.75 89 ALA A C 1
ATOM 707 O O . ALA A 1 89 ? -0.904 0.057 -14.020 1.00 96.75 89 ALA A O 1
ATOM 708 N N . PRO A 1 90 ? -2.023 1.987 -14.320 1.00 95.94 90 PRO A N 1
ATOM 709 C CA . PRO A 1 90 ? -2.148 1.830 -15.767 1.00 95.94 90 PRO A CA 1
ATOM 710 C C . PRO A 1 90 ? -0.792 1.734 -16.478 1.00 95.94 90 PRO A C 1
ATOM 712 O O . PRO A 1 90 ? -0.639 0.927 -17.391 1.00 95.94 90 PRO A O 1
ATOM 715 N N . GLU A 1 91 ? 0.214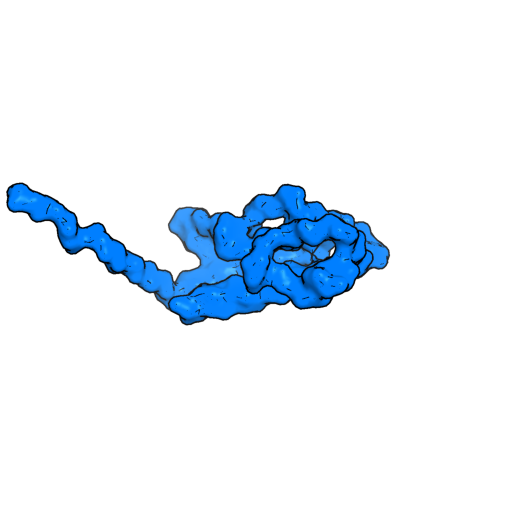 2.491 -16.044 1.00 94.31 91 GLU A N 1
ATOM 716 C CA . GLU A 1 91 ? 1.579 2.433 -16.574 1.00 94.31 91 GLU A CA 1
ATOM 717 C C . GLU A 1 91 ? 2.213 1.047 -16.398 1.00 94.31 91 GLU A C 1
ATOM 719 O O . GLU A 1 91 ? 2.890 0.554 -17.301 1.00 94.31 91 GLU A O 1
ATOM 724 N N . TYR A 1 92 ? 1.913 0.359 -15.295 1.00 95.62 92 TYR A N 1
ATOM 725 C CA . TYR A 1 92 ? 2.384 -1.002 -15.061 1.00 95.62 92 TYR A CA 1
ATOM 726 C C . TYR A 1 92 ? 1.693 -2.005 -15.978 1.00 95.62 92 TYR A C 1
ATOM 728 O O . TYR A 1 92 ? 2.341 -2.885 -16.539 1.00 95.62 92 TYR A O 1
ATOM 736 N N . MET A 1 93 ? 0.382 -1.856 -16.180 1.00 94.19 93 MET A N 1
ATOM 737 C CA . MET A 1 93 ? -0.370 -2.727 -17.085 1.00 94.19 93 MET A CA 1
ATOM 738 C C . MET A 1 93 ? 0.050 -2.561 -18.549 1.00 94.19 93 MET A C 1
ATOM 740 O O . MET A 1 93 ? 0.024 -3.531 -19.303 1.00 94.19 93 MET A O 1
ATOM 744 N N . LEU A 1 94 ? 0.409 -1.340 -18.955 1.00 93.38 94 LEU A N 1
ATOM 745 C CA . LEU A 1 94 ? 0.745 -1.011 -20.340 1.00 93.38 94 LEU A CA 1
ATOM 746 C C . LEU A 1 94 ? 2.221 -1.257 -20.668 1.00 93.38 94 LEU A C 1
ATOM 748 O O . LEU A 1 94 ? 2.527 -1.735 -21.758 1.00 93.38 94 LEU A O 1
ATOM 752 N N . LEU A 1 95 ? 3.127 -0.916 -19.748 1.00 93.62 95 LEU A N 1
ATOM 753 C CA . LEU A 1 95 ? 4.574 -0.874 -19.996 1.00 93.62 95 LEU A CA 1
ATOM 754 C C . LEU A 1 95 ? 5.370 -1.854 -19.122 1.00 93.62 95 LEU A C 1
ATOM 756 O O . LEU A 1 95 ? 6.572 -2.025 -19.326 1.00 93.62 95 LEU A O 1
ATOM 760 N N . GLY A 1 96 ? 4.730 -2.493 -18.136 1.00 93.81 96 GLY A N 1
ATOM 761 C CA . GLY A 1 96 ? 5.407 -3.333 -17.143 1.00 93.81 96 GLY A CA 1
ATOM 762 C C . GLY A 1 96 ? 6.232 -2.539 -16.125 1.00 93.81 96 GLY A C 1
ATOM 763 O O . GLY A 1 96 ? 6.993 -3.135 -15.358 1.00 93.81 96 GLY A O 1
ATOM 764 N N . GLU A 1 97 ? 6.112 -1.210 -16.123 1.00 95.12 97 GLU A N 1
ATOM 765 C CA . GLU A 1 97 ? 6.893 -0.299 -15.289 1.00 95.12 97 GLU A CA 1
ATOM 766 C C . GLU A 1 97 ? 6.293 -0.150 -13.893 1.00 95.12 97 GLU A C 1
ATOM 768 O O . GLU A 1 97 ? 5.096 0.073 -13.737 1.00 95.12 97 GLU A O 1
ATOM 773 N N . TYR A 1 98 ? 7.127 -0.270 -12.864 1.00 95.81 98 TYR A N 1
ATOM 774 C CA . TYR A 1 98 ? 6.706 -0.083 -11.481 1.00 95.81 98 TYR A CA 1
ATOM 775 C C . TYR A 1 98 ? 7.750 0.690 -10.678 1.00 95.81 98 TYR A C 1
ATOM 777 O O . TYR A 1 98 ? 8.961 0.517 -10.833 1.00 95.81 98 TYR A O 1
ATOM 785 N N . SER A 1 99 ? 7.248 1.523 -9.781 1.00 95.88 99 SER A N 1
ATOM 786 C CA . SER A 1 99 ? 7.989 2.277 -8.772 1.00 95.88 99 SER A CA 1
ATOM 787 C C . SER A 1 99 ? 7.132 2.350 -7.506 1.00 95.88 99 SER A C 1
ATOM 789 O O . SER A 1 99 ? 6.053 1.753 -7.455 1.00 95.88 99 SER A O 1
ATOM 791 N N . GLU A 1 100 ? 7.552 3.110 -6.499 1.00 96.50 100 GLU A N 1
ATOM 792 C CA . GLU A 1 100 ? 6.717 3.415 -5.333 1.00 96.50 100 GLU A CA 1
ATOM 793 C C . GLU A 1 100 ? 5.345 3.999 -5.729 1.00 96.50 100 GLU A C 1
ATOM 795 O O . GLU A 1 100 ? 4.338 3.783 -5.053 1.00 96.50 100 GLU A O 1
ATOM 800 N N . LYS A 1 101 ? 5.268 4.667 -6.891 1.00 97.06 101 LYS A N 1
ATOM 801 C CA . LYS A 1 101 ? 4.039 5.284 -7.412 1.00 97.06 101 LYS A CA 1
ATOM 802 C C . LYS A 1 101 ? 2.970 4.269 -7.799 1.00 97.06 101 LYS A C 1
ATOM 804 O O . LYS A 1 101 ? 1.787 4.591 -7.717 1.00 97.06 101 LYS A O 1
ATOM 809 N N . TYR A 1 102 ? 3.366 3.038 -8.117 1.00 97.25 102 TYR A N 1
ATOM 810 C CA . TYR A 1 102 ? 2.419 1.948 -8.332 1.00 97.25 102 TYR A CA 1
ATOM 811 C C . TYR A 1 102 ? 1.573 1.684 -7.074 1.00 97.25 102 TYR A C 1
ATOM 813 O O . TYR A 1 102 ? 0.345 1.573 -7.138 1.00 97.25 102 TYR A O 1
ATOM 821 N N . ASP A 1 103 ? 2.221 1.612 -5.907 1.00 98.00 103 ASP A N 1
ATOM 822 C CA . ASP A 1 103 ? 1.523 1.384 -4.640 1.00 98.00 103 ASP A CA 1
ATOM 823 C C . ASP A 1 103 ? 0.695 2.617 -4.245 1.00 98.00 103 ASP A C 1
ATOM 825 O O . ASP A 1 103 ? -0.387 2.469 -3.680 1.00 98.00 103 ASP A O 1
ATOM 829 N N . VAL A 1 104 ? 1.151 3.829 -4.593 1.00 98.38 104 VAL A N 1
ATOM 830 C CA . VAL A 1 104 ? 0.386 5.077 -4.392 1.00 98.38 104 VAL A CA 1
ATOM 831 C C . VAL A 1 104 ? -0.908 5.078 -5.210 1.00 98.38 104 VAL A C 1
ATOM 833 O O . VAL A 1 104 ? -1.957 5.458 -4.687 1.00 98.38 104 VAL A O 1
ATOM 836 N N . TYR A 1 105 ? -0.869 4.622 -6.466 1.00 98.50 105 TYR A N 1
ATOM 837 C CA . TYR A 1 105 ? -2.078 4.446 -7.275 1.00 98.50 105 TYR A CA 1
ATOM 838 C C . TYR A 1 105 ? -3.043 3.461 -6.606 1.00 98.50 105 TYR A C 1
ATOM 840 O O . TYR A 1 105 ? -4.207 3.790 -6.369 1.00 98.50 105 TYR A O 1
ATOM 848 N N . SER A 1 106 ? -2.532 2.283 -6.231 1.00 98.44 106 SER A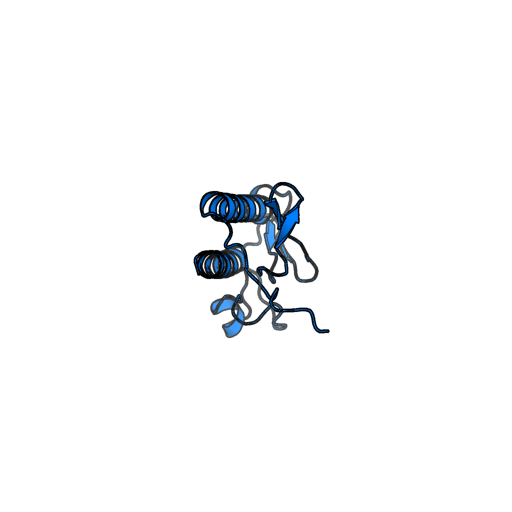 N 1
ATOM 849 C CA . SER A 1 106 ? -3.309 1.234 -5.559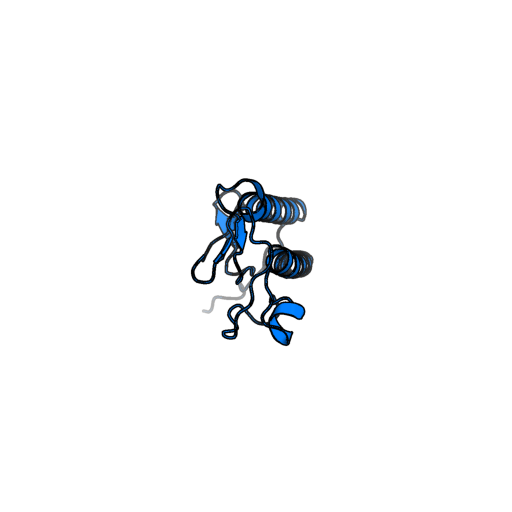 1.00 98.44 106 SER A CA 1
ATOM 850 C C . SER A 1 106 ? -3.959 1.755 -4.268 1.00 98.44 106 SER A C 1
ATOM 852 O O . SER A 1 106 ? -5.134 1.504 -3.999 1.00 98.44 106 SER A O 1
ATOM 854 N N . PHE A 1 107 ? -3.217 2.545 -3.486 1.00 98.56 107 PHE A N 1
ATOM 855 C CA . PHE A 1 107 ? -3.712 3.208 -2.282 1.00 98.56 107 PHE A CA 1
ATOM 856 C C . PHE A 1 107 ? -4.843 4.195 -2.579 1.00 98.56 107 PHE A C 1
ATOM 858 O O . PHE A 1 107 ? -5.841 4.206 -1.862 1.00 98.56 107 PHE A O 1
ATOM 865 N N . GLY A 1 108 ? -4.733 4.982 -3.652 1.00 98.25 108 GLY A N 1
ATOM 866 C CA . GLY A 1 108 ? -5.805 5.873 -4.096 1.00 98.25 108 GLY A CA 1
ATOM 867 C C . GLY A 1 108 ? -7.117 5.127 -4.357 1.00 98.25 108 GLY A C 1
ATOM 868 O O . GLY A 1 108 ? -8.175 5.575 -3.913 1.00 98.25 108 GLY A O 1
ATOM 869 N N . ILE A 1 109 ? -7.046 3.954 -4.994 1.00 98.19 109 ILE A N 1
ATOM 870 C CA . ILE A 1 109 ? -8.217 3.091 -5.208 1.00 98.19 109 ILE A CA 1
ATOM 871 C C . ILE A 1 109 ? -8.800 2.604 -3.874 1.00 98.19 109 ILE A C 1
ATOM 873 O O . ILE A 1 109 ? -10.010 2.692 -3.674 1.00 98.19 109 ILE A O 1
ATOM 877 N N . ILE A 1 110 ? -7.960 2.176 -2.926 1.00 97.69 110 ILE A N 1
ATOM 878 C CA . ILE A 1 110 ? -8.406 1.760 -1.583 1.00 97.69 110 ILE A CA 1
ATOM 879 C C . ILE A 1 110 ? -9.120 2.904 -0.853 1.00 97.69 110 ILE A C 1
ATOM 881 O O . ILE A 1 110 ? -10.161 2.688 -0.235 1.00 97.69 110 ILE A O 1
ATOM 885 N N . VAL A 1 111 ? -8.599 4.132 -0.929 1.00 97.62 111 VAL A N 1
ATOM 886 C CA . VAL A 1 111 ? -9.235 5.306 -0.309 1.00 97.62 111 VAL A CA 1
ATOM 887 C C . VAL A 1 111 ? -10.613 5.578 -0.914 1.00 97.62 111 VAL A C 1
ATOM 889 O O . VAL A 1 111 ? -11.554 5.878 -0.175 1.00 97.62 111 VAL A O 1
ATOM 892 N N . LEU A 1 112 ? -10.752 5.457 -2.238 1.00 95.88 112 LEU A N 1
ATOM 893 C CA . LEU A 1 112 ? -12.048 5.583 -2.908 1.00 95.88 112 LEU A CA 1
ATOM 894 C C . LEU A 1 112 ? -13.016 4.488 -2.456 1.00 95.88 112 LEU A C 1
ATOM 896 O O . LEU A 1 112 ? -14.169 4.793 -2.178 1.00 95.88 112 LEU A O 1
ATOM 900 N N . GLU A 1 113 ? -12.560 3.246 -2.318 1.00 93.19 113 GLU A N 1
ATOM 901 C CA . GLU A 1 113 ? -13.404 2.138 -1.866 1.00 93.19 113 GLU A CA 1
ATOM 902 C C . GLU A 1 113 ? -13.869 2.308 -0.413 1.00 93.19 113 GLU A C 1
ATOM 904 O O . GLU A 1 113 ? -15.041 2.108 -0.123 1.00 93.19 113 GLU A O 1
ATOM 909 N N . ILE A 1 114 ? -12.991 2.767 0.489 1.00 89.44 114 ILE A N 1
ATOM 910 C CA . ILE A 1 114 ? -13.342 3.046 1.893 1.00 89.44 114 ILE A CA 1
ATOM 911 C C . ILE A 1 114 ? -14.360 4.192 2.011 1.00 89.44 114 ILE A C 1
ATOM 913 O O . ILE A 1 114 ? -15.090 4.271 3.001 1.00 89.44 114 ILE A O 1
ATOM 917 N N . ARG A 1 115 ? -14.408 5.113 1.042 1.00 77.06 115 ARG A N 1
ATOM 918 C CA . ARG A 1 115 ? -15.388 6.209 1.035 1.00 77.06 115 ARG A CA 1
ATOM 919 C C . ARG A 1 115 ? -16.811 5.712 0.763 1.00 77.06 115 ARG A C 1
ATOM 921 O O . ARG A 1 115 ? -17.742 6.317 1.299 1.00 77.06 115 ARG A O 1
ATOM 928 N N . PHE A 1 116 ? -16.966 4.700 -0.088 1.00 67.69 116 PHE A N 1
ATOM 929 C CA . PHE A 1 116 ? -18.267 4.141 -0.463 1.00 67.69 116 PHE A CA 1
ATOM 930 C C . PHE A 1 116 ? -18.718 3.032 0.507 1.00 67.69 116 PHE A C 1
ATOM 932 O O . PHE A 1 116 ? -19.857 2.552 0.326 1.00 67.69 116 PHE A O 1
#

Radius of gyration: 16.97 Å; Cα contacts (8 Å, |Δi|>4): 150; chains: 1; bounding box: 60×31×38 Å

Solvent-accessible surface area (backbone atoms only — not comparable to full-atom values): 6969 Å² total; per-residue (Å²): 140,79,87,84,92,80,84,72,86,74,74,74,75,53,65,70,57,52,50,50,29,54,53,36,46,52,51,51,50,46,36,31,52,68,73,39,99,44,31,43,35,45,56,44,56,48,70,93,30,49,46,66,50,100,82,54,51,45,41,85,49,74,64,89,66,43,47,78,30,56,99,86,53,70,73,47,74,45,95,73,88,73,61,49,89,91,30,63,33,66,60,32,78,75,67,26,39,43,37,65,62,36,46,51,46,11,48,52,48,46,54,55,58,72,72,108

Mean predicted aligned error: 6.24 Å

pLDDT: mean 90.29, std 14.47, range [39.19, 98.62]